Protein 8SQO (pdb70)

Nearest PDB structures (foldseek):
  8sqo-assembly1_A  TM=1.006E+00  e=1.378E-22  Brucella abortus 2308
  8sqp-assembly1_A  TM=1.003E+00  e=7.827E-21  Brucella abortus 2308
  8sqq-assembly1_A  TM=1.004E+00  e=9.107E-21  Brucella abortus 2308
  3fvb-assembly1_A  TM=1.004E+00  e=1.435E-20  Brucella abortus 2308
  8sqr-assembly1_A  TM=9.977E-01  e=2.500E-20  Brucella abortus 2308

InterPro domains:
  IPR002024 Bacterioferritin [PIRSF002560] (1-154)
  IPR002024 Bacterioferritin [PR00601] (3-22)
  IPR002024 Bacterioferritin [PR00601] (23-43)
  IPR002024 Bacterioferritin [PR00601] (44-64)
  IPR002024 Bacterioferritin [PR00601] (65-85)
  IPR002024 Bacterioferritin [PR00601] (86-106)
  IPR002024 Bacterioferritin [PR00601] (107-127)
  IPR002024 Bacterioferritin [PR00601] (128-149)
  IPR002024 Bacterioferritin [TIGR00754] (1-151)
  IPR002024 Bacterioferritin [cd00907] (2-154)
  IPR008331 Ferritin/DPS domain [PF00210] (8-143)
  IPR009040 Ferritin-like diiron domain [PS50905] (1-145)
  IPR009078 Ferritin-like superfamily [SSF47240] (1-152)
  IPR012347 Ferritin-like [G3DSA:1.20.1260.10] (1-156)

B-factor: mean 27.32, std 13.97, range [13.7, 111.62]

Organism: Brucella abortus (strain 2308) (NCBI:txid359391)

Structure (mmCIF, N/CA/C/O backbone):
data_8SQO
#
_entry.id   8SQO
#
_cell.length_a   112.910
_cell.length_b   112.910
_cell.length_c   112.910
_cell.angle_alpha   90.00
_cell.angle_beta   90.00
_cell.angle_gamma   90.00
#
_symmetry.space_group_name_H-M   'P 4 3 2'
#
loop_
_entity.id
_entity.type
_entity.pdbx_description
1 polymer Bacterioferritin
2 non-polymer 'MAGNESIUM ION'
3 non-polymer 'SULFATE ION'
4 non-polymer 'CHLORIDE ION'
5 non-polymer 'PROTOPORPHYRIN IX CONTAINING FE'
6 water water
#
loop_
_atom_site.group_PDB
_atom_site.id
_atom_site.type_symbol
_atom_site.label_atom_id
_atom_site.label_alt_id
_atom_site.label_comp_id
_atom_site.label_asym_id
_atom_site.label_entity_id
_atom_site.label_seq_id
_atom_site.pdbx_PDB_ins_code
_atom_site.Cartn_x
_atom_site.Cartn_y
_atom_site.Cartn_z
_atom_site.occupancy
_atom_site.B_iso_or_equiv
_atom_site.auth_seq_id
_atom_site.auth_comp_id
_atom_site.auth_asym_id
_atom_site.auth_atom_id
_atom_site.pdbx_PDB_model_num
ATOM 1 N N . MET A 1 5 ? 21.033 46.540 19.526 1.00 68.01 1 MET A N 1
ATOM 2 C CA . MET A 1 5 ? 21.941 46.774 20.694 1.00 89.28 1 MET A CA 1
ATOM 3 C C . MET A 1 5 ? 23.290 47.388 20.281 1.00 78.96 1 MET A C 1
ATOM 4 O O . MET A 1 5 ? 24.179 46.649 19.877 1.00 71.94 1 MET A O 1
ATOM 9 N N . LYS A 1 6 ? 23.473 48.707 20.411 1.00 72.29 2 LYS A N 1
ATOM 10 C CA . LYS A 1 6 ? 24.722 49.318 19.959 1.00 57.21 2 LYS A CA 1
ATOM 11 C C . LYS A 1 6 ? 25.939 48.773 20.709 1.00 55.23 2 LYS A C 1
ATOM 12 O O . LYS A 1 6 ? 26.121 48.993 21.914 1.00 40.02 2 LYS A O 1
ATOM 18 N N . GLY A 1 7 ? 26.797 48.095 19.973 1.00 37.96 3 GLY A N 1
ATOM 19 C CA . GLY A 1 7 ? 27.849 47.321 20.575 1.00 35.26 3 GLY A CA 1
ATOM 20 C C . GLY A 1 7 ? 29.084 48.127 20.908 1.00 31.85 3 GLY A C 1
ATOM 21 O O . GLY A 1 7 ? 29.328 49.237 20.428 1.00 34.68 3 GLY A O 1
ATOM 22 N N . GLU A 1 8 ? 29.907 47.518 21.748 1.00 28.50 4 GLU A N 1
ATOM 23 C CA . GLU A 1 8 ? 31.205 48.090 22.075 1.00 31.70 4 GLU A CA 1
ATOM 24 C C . GLU A 1 8 ? 32.073 48.084 20.818 1.00 30.78 4 GLU A C 1
ATOM 25 O O . GLU A 1 8 ? 32.150 47.062 20.127 1.00 26.75 4 GLU A O 1
ATOM 31 N N . PRO A 1 9 ? 32.727 49.199 20.474 1.00 26.15 5 PRO A N 1
ATOM 32 C CA . PRO A 1 9 ? 33.635 49.189 19.311 1.00 32.37 5 PRO A CA 1
ATOM 33 C C . PRO A 1 9 ? 34.703 48.108 19.406 1.00 24.46 5 PRO A C 1
ATOM 34 O O . PRO A 1 9 ? 35.063 47.514 18.393 1.00 24.37 5 PRO A O 1
ATOM 38 N N . LYS A 1 10 ? 35.216 47.835 20.618 1.00 25.67 6 LYS A N 1
ATOM 39 C CA . LYS A 1 10 ? 36.250 46.818 20.733 1.00 25.99 6 LYS A CA 1
ATOM 40 C C . LYS A 1 10 ? 35.698 45.429 20.466 1.00 22.60 6 LYS A C 1
ATOM 41 O O . LYS A 1 10 ? 36.399 44.598 19.889 1.00 25.10 6 LYS A O 1
ATOM 47 N N . VAL A 1 11 ? 34.440 45.175 20.844 1.00 23.09 7 VAL A N 1
ATOM 48 C CA . VAL A 1 11 ? 33.811 43.888 20.524 1.00 20.57 7 VAL A CA 1
ATOM 49 C C . VAL A 1 11 ? 33.617 43.747 19.015 1.00 19.27 7 VAL A C 1
ATOM 50 O O . VAL A 1 11 ? 33.903 42.704 18.421 1.00 19.82 7 VAL A O 1
ATOM 54 N N . ILE A 1 12 ? 33.094 44.799 18.358 1.00 21.38 8 ILE A N 1
ATOM 55 C CA . ILE A 1 12 ? 32.930 44.763 16.909 1.00 20.46 8 ILE A CA 1
ATOM 56 C C . ILE A 1 12 ? 34.264 44.535 16.214 1.00 19.49 8 ILE A C 1
ATOM 57 O O . ILE A 1 12 ? 34.349 43.760 15.258 1.00 20.45 8 ILE A O 1
ATOM 62 N N . GLU A 1 13 ? 35.334 45.139 16.723 1.00 20.28 9 GLU A N 1
ATOM 63 C CA . GLU A 1 13 ? 36.659 44.913 16.166 1.00 20.74 9 GLU A CA 1
ATOM 64 C C . GLU A 1 13 ? 37.059 43.432 16.250 1.00 19.14 9 GLU A C 1
ATOM 65 O O . GLU A 1 13 ? 37.617 42.863 15.311 1.00 20.80 9 GLU A O 1
ATOM 71 N N . ARG A 1 14 ? 36.810 42.804 17.405 1.00 20.20 10 ARG A N 1
ATOM 72 C CA . ARG A 1 14 ? 37.166 41.395 17.540 1.00 18.90 10 ARG A CA 1
ATOM 73 C C . ARG A 1 14 ? 36.315 40.506 16.649 1.00 16.27 10 ARG A C 1
ATOM 74 O O . ARG A 1 14 ? 36.822 39.515 16.100 1.00 17.43 10 ARG A O 1
ATOM 82 N N . LEU A 1 15 ? 35.016 40.818 16.515 1.00 18.16 11 LEU A N 1
ATOM 83 C CA . LEU A 1 15 ? 34.174 40.087 15.573 1.00 18.28 11 LEU A CA 1
ATOM 84 C C . LEU A 1 15 ? 34.675 40.245 14.140 1.00 17.28 11 LEU A C 1
ATOM 85 O O . LEU A 1 15 ? 34.706 39.268 13.382 1.00 17.94 11 LEU A O 1
ATOM 90 N N . ASN A 1 16 ? 35.089 41.463 13.746 1.00 17.62 12 ASN A N 1
ATOM 91 C CA . ASN A 1 16 ? 35.666 41.653 12.415 1.00 17.96 12 ASN A CA 1
ATOM 92 C C . ASN A 1 16 ? 37.002 40.915 12.222 1.00 18.24 12 ASN A C 1
ATOM 93 O O . ASN A 1 16 ? 37.274 40.429 11.122 1.00 19.72 12 ASN A O 1
ATOM 98 N N A GLU A 1 17 ? 37.851 40.843 13.257 0.51 20.47 13 GLU A N 1
ATOM 99 N N B GLU A 1 17 ? 37.845 40.843 13.261 0.49 20.49 13 GLU A N 1
ATOM 100 C CA A GLU A 1 17 ? 39.062 40.035 13.120 0.51 20.83 13 GLU A CA 1
ATOM 101 C CA B GLU A 1 17 ? 39.064 40.041 13.147 0.49 20.82 13 GLU A CA 1
ATOM 102 C C A GLU A 1 17 ? 38.711 38.569 12.883 0.51 18.99 13 GLU A C 1
ATOM 103 C C B GLU A 1 17 ? 38.729 38.571 12.909 0.49 18.93 13 GLU A C 1
ATOM 104 O O A GLU A 1 17 ? 39.323 37.897 12.039 0.51 19.71 13 GLU A O 1
ATOM 105 O O B GLU A 1 17 ? 39.363 37.904 12.079 0.49 19.78 13 GLU A O 1
ATOM 116 N N . ALA A 1 18 ? 37.714 38.055 13.608 1.00 17.88 14 ALA A N 1
ATOM 117 C CA . ALA A 1 18 ? 37.263 36.688 13.374 1.00 19.75 14 ALA A CA 1
ATOM 118 C C . ALA A 1 18 ? 36.723 36.519 11.967 1.00 19.12 14 ALA A C 1
ATOM 119 O O . ALA A 1 18 ? 36.982 35.510 11.325 1.00 18.80 14 ALA A O 1
ATOM 121 N N . LEU A 1 19 ? 35.923 37.468 11.486 1.00 18.15 15 LEU A N 1
ATOM 122 C CA . LEU A 1 19 ? 35.385 37.377 10.137 1.00 17.89 15 LEU A CA 1
ATOM 123 C C . LEU A 1 19 ? 36.488 37.291 9.093 1.00 19.11 15 LEU A C 1
ATOM 124 O O . LEU A 1 19 ? 36.400 36.465 8.185 1.00 19.79 15 LEU A O 1
ATOM 129 N N . LEU A 1 20 ? 37.545 38.098 9.230 1.00 17.99 16 LEU A N 1
ATOM 130 C CA . LEU A 1 20 ? 38.672 38.049 8.298 1.00 20.11 16 LEU A CA 1
ATOM 131 C C . LEU A 1 20 ? 39.340 36.686 8.314 1.00 21.68 16 LEU A C 1
ATOM 132 O O . LEU A 1 20 ? 39.649 36.130 7.241 1.00 21.72 16 LEU A O 1
ATOM 137 N N . LEU A 1 21 ? 39.533 36.105 9.500 1.00 19.10 17 LEU A N 1
ATOM 138 C CA . LEU A 1 21 ? 40.114 34.765 9.588 1.00 17.94 17 LEU A CA 1
ATOM 139 C C . LEU A 1 21 ? 39.204 33.724 8.946 1.00 18.32 17 LEU A C 1
ATOM 140 O O . LEU A 1 21 ? 39.675 32.831 8.231 1.00 21.26 17 LEU A O 1
ATOM 145 N N . GLU A 1 22 ? 37.904 33.811 9.196 1.00 18.91 18 GLU A N 1
ATOM 146 C CA . GLU A 1 22 ? 36.978 32.836 8.648 1.00 17.47 18 GLU A CA 1
ATOM 147 C C . GLU A 1 22 ? 36.879 32.933 7.144 1.00 19.20 18 GLU A C 1
ATOM 148 O O . GLU A 1 22 ? 36.829 31.890 6.467 1.00 20.26 18 GLU A O 1
ATOM 154 N N . LEU A 1 23 ? 36.839 34.148 6.604 1.00 20.29 19 LEU A N 1
ATOM 155 C CA . LEU A 1 23 ? 36.799 34.304 5.158 1.00 18.40 19 LEU A CA 1
ATOM 156 C C . LEU A 1 23 ? 38.075 33.753 4.540 1.00 20.90 19 LEU A C 1
ATOM 157 O O . LEU A 1 23 ? 38.033 33.152 3.461 1.00 20.21 19 LEU A O 1
ATOM 162 N N . GLY A 1 24 ? 39.211 33.976 5.197 1.00 19.79 20 GLY A N 1
ATOM 163 C CA . GLY A 1 24 ? 40.461 33.400 4.718 1.00 19.58 20 GLY A CA 1
ATOM 164 C C . GLY A 1 24 ? 40.432 31.888 4.707 1.00 21.59 20 GLY A C 1
ATOM 165 O O . GLY A 1 24 ? 40.897 31.266 3.752 1.00 20.44 20 GLY A O 1
ATOM 166 N N . ALA A 1 25 ? 39.821 31.289 5.724 1.00 17.61 21 ALA A N 1
ATOM 167 C CA . ALA A 1 25 ? 39.695 29.835 5.818 1.00 17.83 21 ALA A CA 1
ATOM 168 C C . ALA A 1 25 ? 38.727 29.300 4.779 1.00 18.41 21 ALA A C 1
ATOM 169 O O . ALA A 1 25 ? 38.983 28.264 4.148 1.00 18.13 21 ALA A O 1
ATOM 171 N N . VAL A 1 26 ? 37.623 30.002 4.535 1.00 17.68 22 VAL A N 1
ATOM 172 C CA . VAL A 1 26 ? 36.752 29.590 3.444 1.00 17.39 22 VAL A CA 1
ATOM 173 C C . VAL A 1 26 ? 37.552 29.453 2.156 1.00 19.34 22 VAL A C 1
ATOM 174 O O . VAL A 1 26 ? 37.445 28.446 1.439 1.00 18.01 22 VAL A O 1
ATOM 178 N N . ASN A 1 27 ? 38.308 30.497 1.818 1.00 18.88 23 ASN A N 1
ATOM 179 C CA . ASN A 1 27 ? 39.018 30.530 0.551 1.00 17.93 23 ASN A CA 1
ATOM 180 C C . ASN A 1 27 ? 40.090 29.462 0.523 1.00 17.81 23 ASN A C 1
ATOM 181 O O . ASN A 1 27 ? 40.254 28.770 -0.496 1.00 19.84 23 ASN A O 1
ATOM 186 N N . GLN A 1 28 ? 40.820 29.312 1.619 1.00 17.70 24 GLN A N 1
ATOM 187 C CA . GLN A 1 28 ? 41.899 28.319 1.664 1.00 18.17 24 GLN A CA 1
ATOM 188 C C . GLN A 1 28 ? 41.355 26.912 1.540 1.00 19.80 24 GLN A C 1
ATOM 189 O O . GLN A 1 28 ? 41.915 26.087 0.796 1.00 19.58 24 GLN A O 1
ATOM 195 N N . TYR A 1 29 ? 40.292 26.582 2.279 1.00 17.49 25 TYR A N 1
ATOM 196 C CA . TYR A 1 29 ? 39.730 25.241 2.177 1.00 16.24 25 TYR A CA 1
ATOM 197 C C . TYR A 1 29 ? 39.173 24.991 0.768 1.00 18.29 25 TYR A C 1
ATOM 198 O O . TYR A 1 29 ? 39.277 23.859 0.255 1.00 17.86 25 TYR A O 1
ATOM 207 N N . TRP A 1 30 ? 38.524 26.004 0.157 1.00 16.50 26 TRP A N 1
ATOM 208 C CA . TRP A 1 30 ? 37.969 25.801 -1.189 1.00 17.33 26 TRP A CA 1
ATOM 209 C C . TRP A 1 30 ? 39.093 25.572 -2.205 1.00 18.75 26 TRP A C 1
ATOM 210 O O . TRP A 1 30 ? 39.022 24.657 -3.038 1.00 18.67 26 TRP A O 1
ATOM 221 N N . LEU A 1 31 ? 40.154 26.374 -2.135 1.00 18.72 27 LEU A N 1
ATOM 222 C CA . LEU A 1 31 ? 41.294 26.170 -3.031 1.00 19.05 27 LEU A CA 1
ATOM 223 C C . LEU A 1 31 ? 41.908 24.797 -2.813 1.00 16.87 27 LEU A C 1
ATOM 224 O O . LEU A 1 31 ? 42.199 24.084 -3.783 1.00 17.66 27 LEU A O 1
ATOM 229 N N . HIS A 1 32 ? 42.031 24.380 -1.558 1.00 18.22 28 HIS A N 1
ATOM 230 C CA . HIS A 1 32 ? 42.533 23.031 -1.266 1.00 16.74 28 HIS A CA 1
ATOM 231 C C . HIS A 1 32 ? 41.623 21.949 -1.832 1.00 16.89 28 HIS A C 1
ATOM 232 O O . HIS A 1 32 ? 42.123 20.942 -2.358 1.00 19.10 28 HIS A O 1
ATOM 239 N N . TYR A 1 33 ? 40.295 22.116 -1.746 1.00 16.95 29 TYR A N 1
ATOM 240 C CA . TYR A 1 33 ? 39.352 21.186 -2.351 1.00 16.43 29 TYR A CA 1
ATOM 241 C C . TYR A 1 33 ? 39.663 21.021 -3.841 1.00 17.41 29 TYR A C 1
ATOM 242 O O . TYR A 1 33 ? 39.833 19.904 -4.333 1.00 17.43 29 TYR A O 1
ATOM 251 N N . ARG A 1 34 ? 39.784 22.137 -4.562 1.00 18.58 30 ARG A N 1
ATOM 252 C CA . ARG A 1 34 ? 39.994 22.017 -6.000 1.00 17.80 30 ARG A CA 1
ATOM 253 C C . ARG A 1 34 ? 41.383 21.485 -6.344 1.00 17.28 30 ARG A C 1
ATOM 254 O O . ARG A 1 34 ? 41.531 20.724 -7.311 1.00 19.88 30 ARG A O 1
ATOM 262 N N A LEU A 1 35 ? 42.426 21.872 -5.586 0.47 16.81 31 LEU A N 1
ATOM 263 N N B LEU A 1 35 ? 42.391 21.870 -5.579 0.53 16.80 31 LEU A N 1
ATOM 264 C CA A LEU A 1 35 ? 43.768 21.326 -5.823 0.47 17.23 31 LEU A CA 1
ATOM 265 C CA B LEU A 1 35 ? 43.738 21.363 -5.780 0.53 17.30 31 LEU A CA 1
ATOM 266 C C A 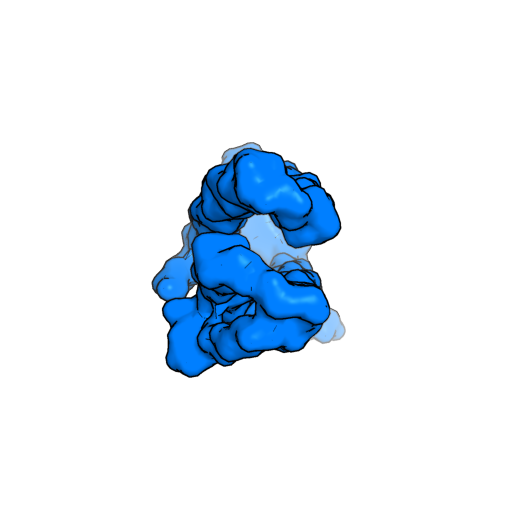LEU A 1 35 ? 43.804 19.831 -5.548 0.47 16.54 31 LEU A C 1
ATOM 267 C C B LEU A 1 35 ? 43.813 19.865 -5.531 0.53 16.43 31 LEU A C 1
ATOM 268 O O A LEU A 1 35 ? 44.303 19.045 -6.365 0.47 17.56 31 LEU A O 1
ATOM 269 O O B LEU A 1 35 ? 44.321 19.107 -6.370 0.53 17.55 31 LEU A O 1
ATOM 278 N N . LEU A 1 36 ? 43.305 19.416 -4.382 1.00 16.26 32 LEU A N 1
ATOM 279 C CA . LEU A 1 36 ? 43.334 17.992 -4.053 1.00 16.53 32 LEU A CA 1
ATOM 280 C C . LEU A 1 36 ? 42.566 17.176 -5.080 1.00 17.18 32 LEU A C 1
ATOM 281 O O . LEU A 1 36 ? 42.997 16.073 -5.461 1.00 17.96 32 LEU A O 1
ATOM 286 N N . ASN A 1 37 ? 41.419 17.689 -5.537 1.00 17.19 33 ASN A N 1
ATOM 287 C CA . ASN A 1 37 ? 40.647 17.012 -6.557 1.00 17.02 33 ASN A CA 1
ATOM 288 C C . ASN A 1 37 ? 41.464 16.842 -7.830 1.00 20.88 33 ASN A C 1
ATOM 289 O O . ASN A 1 37 ? 41.446 15.772 -8.446 1.00 21.65 33 ASN A O 1
ATOM 294 N N . ASP A 1 38 ? 42.210 17.872 -8.228 1.00 18.12 34 ASP A N 1
ATOM 295 C CA . ASP A 1 38 ? 43.013 17.765 -9.441 1.00 21.26 34 ASP A CA 1
ATOM 296 C C . ASP A 1 38 ? 44.176 16.806 -9.297 1.00 19.70 34 ASP A C 1
ATOM 297 O O . ASP A 1 38 ? 44.628 16.223 -10.294 1.00 19.88 34 ASP A O 1
ATOM 302 N N . TRP A 1 39 ? 44.692 16.645 -8.083 1.00 16.44 35 TRP A N 1
ATOM 303 C CA . TRP A 1 39 ? 45.754 15.691 -7.844 1.00 15.35 35 TRP A CA 1
ATOM 304 C C . TRP A 1 39 ? 45.278 14.259 -7.759 1.00 19.07 35 TRP A C 1
ATOM 305 O O . TRP A 1 39 ? 46.116 13.354 -7.793 1.00 21.14 35 TRP A O 1
ATOM 316 N N . GLY A 1 40 ? 43.975 14.046 -7.620 1.00 17.45 36 GLY A N 1
ATOM 317 C CA . GLY A 1 40 ? 43.335 12.744 -7.550 1.00 17.94 36 GLY A CA 1
ATOM 318 C C . GLY A 1 40 ? 42.907 12.297 -6.178 1.00 16.29 36 GLY A C 1
ATOM 319 O O . GLY A 1 40 ? 42.362 11.179 -6.030 1.00 16.85 36 GLY A O 1
ATOM 320 N N . TYR A 1 41 ? 43.113 13.125 -5.161 1.00 15.88 37 TYR A N 1
ATOM 321 C CA . TYR A 1 41 ? 42.724 12.795 -3.796 1.00 15.58 37 TYR A CA 1
ATOM 322 C C . TYR A 1 41 ? 41.291 13.229 -3.532 1.00 16.50 37 TYR A C 1
ATOM 323 O O . TYR A 1 41 ? 40.980 14.057 -2.661 1.00 17.35 37 TYR A O 1
ATOM 332 N N . THR A 1 42 ? 40.382 12.550 -4.219 1.00 15.92 38 THR A N 1
ATOM 333 C CA . THR A 1 42 ? 39.014 13.017 -4.265 1.00 15.76 38 THR A CA 1
ATOM 334 C C . THR A 1 42 ? 38.256 12.841 -2.951 1.00 18.59 38 THR A C 1
ATOM 335 O O . THR A 1 42 ? 37.332 13.637 -2.689 1.00 18.92 38 THR A O 1
ATOM 339 N N . ARG A 1 43 ? 38.651 11.900 -2.085 1.00 16.10 39 ARG A N 1
ATOM 340 C CA . ARG A 1 43 ? 37.959 11.731 -0.815 1.00 14.67 39 ARG A CA 1
ATOM 341 C C . ARG A 1 43 ? 38.363 12.817 0.166 1.00 15.76 39 ARG A C 1
ATOM 342 O O . ARG A 1 43 ? 37.497 13.434 0.806 1.00 17.65 39 ARG A O 1
ATOM 350 N N . LEU A 1 44 ? 39.658 13.111 0.275 1.00 16.08 40 LEU A N 1
ATOM 351 C CA . LEU A 1 44 ? 40.083 14.226 1.123 1.00 15.00 40 LEU A CA 1
ATOM 352 C C . LEU A 1 44 ? 39.559 15.545 0.562 1.00 17.59 40 LEU A C 1
ATOM 353 O O . LEU A 1 44 ? 39.173 16.426 1.336 1.00 17.29 40 LEU A O 1
ATOM 358 N N . ALA A 1 45 ? 39.496 15.674 -0.766 1.00 16.52 41 ALA A N 1
ATOM 359 C CA . ALA A 1 45 ? 38.954 16.877 -1.391 1.00 16.32 41 ALA A CA 1
ATOM 360 C C . ALA A 1 45 ? 37.530 17.123 -0.905 1.00 18.27 41 ALA A C 1
ATOM 361 O O . ALA A 1 45 ? 37.171 18.263 -0.587 1.00 17.98 41 ALA A O 1
ATOM 363 N N . LYS A 1 46 ? 36.700 16.084 -0.866 1.00 16.91 42 LYS A N 1
ATOM 364 C CA . LYS A 1 46 ? 35.320 16.250 -0.421 1.00 15.47 42 LYS A CA 1
ATOM 365 C C . LYS A 1 46 ? 35.258 16.721 1.018 1.00 18.41 42 LYS A C 1
ATOM 366 O O . LYS A 1 46 ? 34.385 17.527 1.367 1.00 18.04 42 LYS A O 1
ATOM 372 N N . LYS A 1 47 ? 36.154 16.219 1.883 1.00 17.54 43 LYS A N 1
ATOM 373 C CA . LYS A 1 47 ? 36.208 16.711 3.267 1.00 16.27 43 LYS A CA 1
ATOM 374 C C . LYS A 1 47 ? 36.601 18.185 3.317 1.00 16.06 43 LYS A C 1
ATOM 375 O O . LYS A 1 47 ? 36.035 18.952 4.109 1.00 18.41 43 LYS A O 1
ATOM 381 N N . GLU A 1 48 ? 37.564 18.593 2.488 1.00 17.01 44 GLU A N 1
ATOM 382 C CA . GLU A 1 48 ? 37.988 20.003 2.461 1.00 17.78 44 GLU A CA 1
ATOM 383 C C . GLU A 1 48 ? 36.845 20.901 2.018 1.00 17.60 44 GLU A C 1
ATOM 384 O O . GLU A 1 48 ? 36.667 21.993 2.577 1.00 17.90 44 GLU A O 1
ATOM 390 N N A ARG A 1 49 ? 36.030 20.436 1.051 0.49 16.75 45 ARG A N 1
ATOM 391 N N B ARG A 1 49 ? 36.048 20.460 1.041 0.51 16.79 45 ARG A N 1
ATOM 392 C CA A ARG A 1 49 ? 34.851 21.178 0.595 0.49 15.72 45 ARG A CA 1
ATOM 393 C CA B ARG A 1 49 ? 34.866 21.214 0.639 0.51 15.75 45 ARG A CA 1
ATOM 394 C C A ARG A 1 49 ? 33.850 21.336 1.734 0.49 17.79 45 ARG A C 1
ATOM 395 C C B ARG A 1 49 ? 33.921 21.371 1.821 0.51 17.70 45 ARG A C 1
ATOM 396 O O A ARG A 1 49 ? 33.274 22.414 1.928 0.49 18.00 45 ARG A O 1
ATOM 397 O O B ARG A 1 49 ? 33.457 22.476 2.134 0.51 17.79 45 ARG A O 1
ATOM 412 N N . GLU A 1 50 ? 33.639 20.268 2.509 1.00 17.25 46 GLU A N 1
ATOM 413 C CA . GLU A 1 50 ? 32.764 20.339 3.673 1.00 15.77 46 GLU A CA 1
ATOM 414 C C . GLU A 1 50 ? 33.309 21.291 4.730 1.00 17.70 46 GLU A C 1
ATOM 415 O O . GLU A 1 50 ? 32.534 22.037 5.346 1.00 20.19 46 GLU A O 1
ATOM 421 N N . GLU A 1 51 ? 34.631 21.311 4.926 1.00 18.07 47 GLU A N 1
ATOM 422 C CA . GLU A 1 51 ? 35.223 22.214 5.913 1.00 19.69 47 GLU A CA 1
ATOM 423 C C . GLU A 1 51 ? 35.064 23.658 5.471 1.00 20.67 47 GLU A C 1
ATOM 424 O O . GLU A 1 51 ? 34.783 24.525 6.2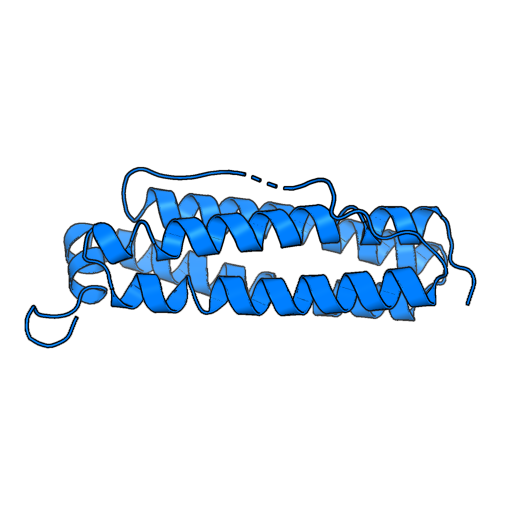93 1.00 19.23 47 GLU A O 1
ATOM 430 N N . SER A 1 52 ? 35.204 23.930 4.167 1.00 17.69 48 SER A N 1
ATOM 431 C CA . SER A 1 52 ? 34.986 25.279 3.673 1.00 16.02 48 SER A CA 1
ATOM 432 C C . SER A 1 52 ? 33.566 25.741 3.969 1.00 18.47 48 SER A C 1
ATOM 433 O O . SER A 1 52 ? 33.356 26.887 4.389 1.00 17.70 48 SER A O 1
ATOM 436 N N . ILE A 1 53 ? 32.579 24.884 3.703 1.00 17.09 49 ILE A N 1
ATOM 437 C CA . ILE A 1 53 ? 31.178 25.227 3.905 1.00 18.03 49 ILE A CA 1
ATOM 438 C C . ILE A 1 53 ? 30.892 25.420 5.391 1.00 18.96 49 ILE A C 1
ATOM 439 O O . ILE A 1 53 ? 30.126 26.323 5.761 1.00 19.45 49 ILE A O 1
ATOM 444 N N . GLU A 1 54 ? 31.559 24.664 6.275 1.00 19.63 50 GLU A N 1
ATOM 445 C CA . GLU A 1 54 ? 31.404 24.945 7.707 1.00 19.42 50 GLU A CA 1
ATOM 446 C C . GLU A 1 54 ? 31.919 26.340 8.063 1.00 19.74 50 GLU A C 1
ATOM 447 O O . GLU A 1 54 ? 31.277 27.061 8.841 1.00 22.16 50 GLU A O 1
ATOM 453 N N . GLU A 1 55 ? 33.053 26.753 7.497 1.00 18.38 51 GLU A N 1
ATOM 454 C CA . GLU A 1 55 ? 33.580 28.085 7.770 1.00 20.01 51 GLU A CA 1
ATOM 455 C C . GLU A 1 55 ? 32.670 29.153 7.188 1.00 18.94 51 GLU A C 1
ATOM 456 O O . GLU A 1 55 ? 32.549 30.227 7.788 1.00 20.11 51 GLU A O 1
ATOM 462 N N . MET A 1 56 ? 31.999 28.885 6.049 1.00 17.45 52 MET A N 1
ATOM 463 C CA . MET A 1 56 ? 31.008 29.826 5.513 1.00 17.35 52 MET A CA 1
ATOM 464 C C . MET A 1 56 ? 29.894 30.075 6.504 1.00 20.25 52 MET A C 1
ATOM 465 O O . MET A 1 56 ? 29.445 31.219 6.677 1.00 18.79 52 MET A O 1
ATOM 470 N N . HIS A 1 57 ? 29.434 29.029 7.172 1.00 18.34 53 HIS A N 1
ATOM 471 C CA . HIS A 1 57 ? 28.399 29.230 8.181 1.00 19.76 53 HIS A CA 1
ATOM 472 C C . HIS A 1 57 ? 28.913 30.058 9.342 1.00 21.19 53 HIS A C 1
ATOM 473 O O . HIS A 1 57 ? 28.164 30.895 9.872 1.00 20.88 53 HIS A O 1
ATOM 480 N N . HIS A 1 58 ? 30.172 29.855 9.757 1.00 19.42 54 HIS A N 1
ATOM 481 C CA . HIS A 1 58 ? 30.733 30.679 10.818 1.00 19.02 54 HIS A CA 1
ATOM 482 C C . HIS A 1 58 ? 30.803 32.143 10.400 1.00 22.05 54 HIS A C 1
ATOM 483 O O . HIS A 1 58 ? 30.475 33.052 11.179 1.00 20.57 54 HIS A O 1
ATOM 490 N N . ALA A 1 59 ? 31.244 32.398 9.170 1.00 20.47 55 ALA A N 1
ATOM 491 C CA . ALA A 1 59 ? 31.294 33.770 8.690 1.00 18.14 55 ALA A CA 1
ATOM 492 C C . ALA A 1 59 ? 29.911 34.416 8.706 1.00 19.57 55 ALA A C 1
ATOM 493 O O . ALA A 1 59 ? 29.755 35.595 9.094 1.00 18.49 55 ALA A O 1
ATOM 495 N N . ASP A 1 60 ? 28.895 33.671 8.284 1.00 18.91 56 ASP A N 1
ATOM 496 C CA . ASP A 1 60 ? 27.514 34.173 8.305 1.00 18.56 56 ASP A CA 1
ATOM 497 C C . ASP A 1 60 ? 27.081 34.573 9.717 1.00 18.84 56 ASP A C 1
ATOM 498 O O . ASP A 1 60 ? 26.497 35.647 9.922 1.00 18.68 56 ASP A O 1
ATOM 503 N N . LYS A 1 61 ? 27.381 33.736 10.716 1.00 19.62 57 LYS A N 1
ATOM 504 C CA . LYS A 1 61 ? 27.011 34.036 12.097 1.00 20.30 57 LYS A CA 1
ATOM 505 C C . LYS A 1 61 ? 27.730 35.283 12.601 1.00 19.36 57 LYS A C 1
ATOM 506 O O . LYS A 1 61 ? 27.140 36.087 13.342 1.00 19.58 57 LYS A O 1
ATOM 512 N N . LEU A 1 62 ? 28.994 35.475 12.192 1.00 18.60 58 LEU A N 1
ATOM 513 C CA . LEU A 1 62 ? 29.735 36.660 12.604 1.00 17.57 58 LEU A CA 1
ATOM 514 C C . LEU A 1 62 ? 29.140 37.916 11.993 1.00 17.98 58 LEU A C 1
ATOM 515 O O . LEU A 1 62 ? 28.974 38.926 12.672 1.00 18.11 58 LEU A O 1
ATOM 520 N N . ILE A 1 63 ? 28.813 37.866 10.708 1.00 18.70 59 ILE A N 1
ATOM 521 C CA . ILE A 1 63 ? 28.191 39.002 10.038 1.00 19.48 59 ILE A CA 1
ATOM 522 C C . ILE A 1 63 ? 26.882 39.372 10.733 1.00 19.76 59 ILE A C 1
ATOM 523 O O . ILE A 1 63 ? 26.603 40.552 10.971 1.00 18.69 59 ILE A O 1
ATOM 528 N N . ASP A 1 64 ? 26.042 38.367 11.029 1.00 19.35 60 ASP A N 1
ATOM 529 C CA . ASP A 1 64 ? 24.761 38.600 11.712 1.00 21.52 60 ASP A CA 1
ATOM 530 C C . ASP A 1 64 ? 24.970 39.305 13.057 1.00 21.12 60 ASP A C 1
ATOM 531 O O . ASP A 1 64 ? 24.273 40.268 13.371 1.00 21.20 60 ASP A O 1
ATOM 536 N N . ARG A 1 65 ? 25.956 38.853 13.848 1.00 17.58 61 ARG A N 1
ATOM 537 C CA . ARG A 1 65 ? 26.202 39.465 15.153 1.00 18.22 61 ARG A CA 1
ATOM 538 C C . ARG A 1 65 ? 26.711 40.894 15.004 1.00 18.88 61 ARG A C 1
ATOM 539 O O . ARG A 1 65 ? 26.277 41.795 15.739 1.00 19.59 61 ARG A O 1
ATOM 547 N N . ILE A 1 66 ? 27.603 41.141 14.044 1.00 18.64 62 ILE A N 1
ATOM 548 C CA . ILE A 1 66 ? 28.101 42.497 13.815 1.00 19.24 62 ILE A CA 1
ATOM 549 C C . ILE A 1 66 ? 26.958 43.448 13.467 1.00 20.91 62 ILE A C 1
ATOM 550 O O . ILE A 1 66 ? 26.875 44.569 14.005 1.00 20.04 62 ILE A O 1
ATOM 555 N N . ILE A 1 67 ? 26.051 43.021 12.574 1.00 19.85 63 ILE A N 1
ATOM 556 C CA . ILE A 1 67 ? 24.914 43.865 12.186 1.00 20.43 63 ILE A CA 1
ATOM 557 C C . ILE A 1 67 ? 23.966 44.102 13.354 1.00 21.17 63 ILE A C 1
ATOM 558 O O . ILE A 1 67 ? 23.501 45.227 13.563 1.00 22.55 63 ILE A O 1
ATOM 563 N N . PHE A 1 68 ? 23.724 43.087 14.177 1.00 21.10 64 PHE A N 1
ATOM 564 C CA . PHE A 1 68 ? 22.914 43.288 15.377 1.00 21.69 64 PHE A CA 1
ATOM 565 C C . PHE A 1 68 ? 23.494 44.344 16.310 1.00 25.32 64 PHE A C 1
ATOM 566 O O . PHE A 1 68 ? 22.748 45.130 16.915 1.00 25.43 64 PHE A O 1
ATOM 574 N N . LEU A 1 69 ? 24.803 44.352 16.472 1.00 21.52 65 LEU A N 1
ATOM 575 C CA . LEU A 1 69 ? 25.494 45.325 17.296 1.00 22.22 65 LEU A CA 1
ATOM 576 C C . LEU A 1 69 ? 25.694 46.656 16.596 1.00 25.09 65 LEU A C 1
ATOM 577 O O . LEU A 1 69 ? 26.339 47.543 17.164 1.00 25.37 65 LEU A O 1
ATOM 582 N N . GLU A 1 70 ? 25.153 46.807 15.387 1.00 23.24 66 GLU A N 1
ATOM 583 C CA . GLU A 1 70 ? 25.126 48.080 14.670 1.00 28.54 66 GLU A CA 1
ATOM 584 C C . GLU A 1 70 ? 26.526 48.472 14.231 1.00 25.04 66 GLU A C 1
ATOM 585 O O . GLU A 1 70 ? 26.847 49.662 14.059 1.00 30.67 66 GLU A O 1
ATOM 591 N N . GLY A 1 71 ? 27.350 47.456 13.976 1.00 23.71 67 GLY A N 1
ATOM 592 C CA . GLY A 1 71 ? 28.650 47.644 13.379 1.00 25.44 67 GLY A CA 1
ATOM 593 C C . GLY A 1 71 ? 28.647 47.360 11.881 1.00 25.68 67 GLY A C 1
ATOM 594 O O . GLY A 1 71 ? 27.662 46.896 11.295 1.00 27.23 67 GLY A O 1
ATOM 595 N N . PHE A 1 72 ? 29.808 47.608 11.269 1.00 24.29 68 PHE A N 1
ATOM 596 C CA . PHE A 1 72 ? 29.969 47.395 9.843 1.00 26.54 68 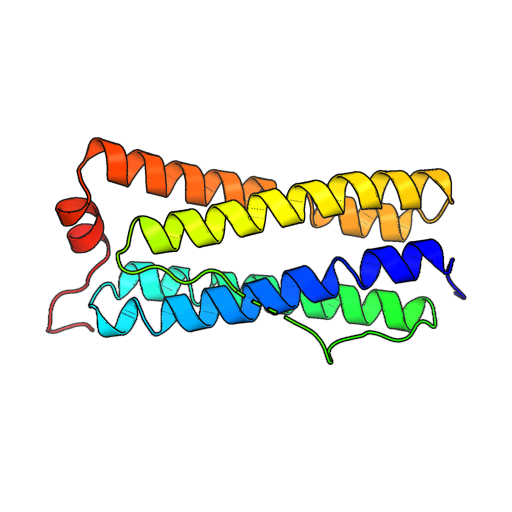PHE A CA 1
ATOM 597 C C . PHE A 1 72 ? 30.831 46.174 9.604 1.00 25.44 68 PHE A C 1
ATOM 598 O O . PHE A 1 72 ? 32.028 46.193 9.939 1.00 26.76 68 PHE A O 1
ATOM 606 N N . PRO A 1 73 ? 30.280 45.094 9.035 1.00 24.84 69 PRO A N 1
ATOM 607 C CA . PRO A 1 73 ? 31.085 43.911 8.728 1.00 23.01 69 PRO A CA 1
ATOM 608 C C . PRO A 1 73 ? 32.039 44.197 7.588 1.00 25.55 69 PRO A C 1
ATOM 609 O O . PRO A 1 73 ? 31.636 44.725 6.546 1.00 28.59 69 PRO A O 1
ATOM 613 N N . ASN A 1 74 ? 33.280 43.814 7.774 1.00 24.90 70 ASN A N 1
ATOM 614 C CA . ASN A 1 74 ? 34.336 44.028 6.802 1.00 28.22 70 ASN A CA 1
ATOM 615 C C . ASN A 1 74 ? 34.632 42.703 6.117 1.00 26.91 70 ASN A C 1
ATOM 616 O O . ASN A 1 74 ? 35.282 41.818 6.680 1.00 26.74 70 ASN A O 1
ATOM 621 N N . LEU A 1 75 ? 34.108 42.568 4.908 1.00 29.75 71 LEU A N 1
ATOM 622 C CA . LEU A 1 75 ? 34.375 41.425 4.058 1.00 28.80 71 LEU A CA 1
ATOM 623 C C . LEU A 1 75 ? 35.365 41.760 2.948 1.00 36.84 71 LEU A C 1
ATOM 624 O O . LEU A 1 75 ? 35.943 40.846 2.358 1.00 63.57 71 LEU A O 1
ATOM 629 N N . GLN A 1 76 ? 35.588 43.049 2.681 1.00 53.17 72 GLN A N 1
ATOM 630 C 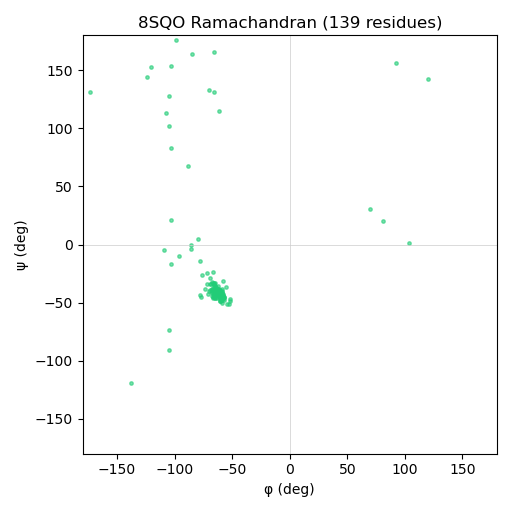CA A GLN A 1 76 ? 36.469 43.507 1.616 0.50 64.36 72 GLN A CA 1
ATOM 631 C CA B GLN A 1 76 ? 36.448 43.447 1.568 0.50 64.39 72 GLN A CA 1
ATOM 632 C C . GLN A 1 76 ? 37.870 42.915 1.718 1.00 70.51 72 GLN A C 1
ATOM 633 O O . GLN A 1 76 ? 38.670 43.052 0.783 1.00 71.78 72 GLN A O 1
ATOM 644 N N . THR A 1 77 ? 38.185 42.269 2.841 1.00 48.75 73 THR A N 1
ATOM 645 C CA . THR A 1 77 ? 39.531 41.808 3.150 1.00 50.70 73 THR A CA 1
ATOM 646 C C . THR A 1 77 ? 39.528 40.308 3.434 1.00 59.88 73 THR A C 1
ATOM 647 O O . THR A 1 77 ? 38.595 39.777 4.040 1.00 47.14 73 THR A O 1
ATOM 651 N N . VAL A 1 78 ? 40.579 39.618 3.028 1.00 60.83 74 VAL A N 1
ATOM 652 C CA . VAL A 1 78 ? 40.629 38.200 3.332 1.00 53.52 74 VAL A CA 1
ATOM 653 C C . VAL A 1 78 ? 41.989 37.684 3.804 1.00 58.93 74 VAL A C 1
ATOM 654 O O . VAL A 1 78 ? 43.017 38.318 3.623 1.00 46.42 74 VAL A O 1
ATOM 658 N N . LEU A 1 81 ? 46.878 33.728 2.743 1.00 45.48 77 LEU A N 1
ATOM 659 C CA . LEU A 1 81 ? 46.516 32.362 2.363 1.00 62.73 77 LEU A CA 1
ATOM 660 C C . LEU A 1 81 ? 47.752 31.458 2.282 1.00 59.90 77 LEU A C 1
ATOM 661 O O . LEU A 1 81 ? 48.741 31.841 1.652 1.00 57.65 77 LEU A O 1
ATOM 663 N N . ARG A 1 82 ? 47.673 30.273 2.917 1.00 57.28 78 ARG A N 1
ATOM 664 C CA . ARG A 1 82 ? 48.709 29.234 2.870 1.00 54.53 78 ARG A CA 1
ATOM 665 C C . ARG A 1 82 ? 48.270 28.085 1.961 1.00 55.42 78 ARG A C 1
ATOM 666 O O . ARG A 1 82 ? 47.190 27.514 2.172 1.00 54.22 78 ARG A O 1
ATOM 674 N N . ILE A 1 83 ? 49.121 27.701 0.996 1.00 53.04 79 ILE A N 1
ATOM 675 C CA . ILE A 1 83 ? 48.694 26.789 -0.073 1.00 38.92 79 ILE A CA 1
ATOM 676 C C . ILE A 1 83 ? 49.237 25.369 0.136 1.00 44.13 79 ILE A C 1
ATOM 677 O O . ILE A 1 83 ? 48.550 24.552 0.743 1.00 37.55 79 ILE A O 1
ATOM 682 N N . GLY A 1 84 ? 50.411 25.026 -0.394 1.00 39.45 80 GLY A N 1
ATOM 683 C CA . GLY A 1 84 ? 50.890 23.652 -0.242 1.00 34.70 80 GLY A CA 1
ATOM 684 C C . GLY A 1 84 ? 51.111 22.920 -1.551 1.00 25.55 80 GLY A C 1
ATOM 685 O O . GLY A 1 84 ? 50.326 23.091 -2.494 1.00 33.12 80 GLY A O 1
ATOM 686 N N . GLN A 1 85 ? 52.156 22.096 -1.647 1.00 25.47 81 GLN A N 1
ATOM 687 C CA . GLN A 1 85 ? 52.498 21.382 -2.868 1.00 25.95 81 GLN A CA 1
ATOM 688 C C . GLN A 1 85 ? 52.245 19.884 -2.812 1.00 24.84 81 GLN A C 1
ATOM 689 O O . GLN A 1 85 ? 52.516 19.179 -3.784 1.00 26.48 81 GLN A O 1
ATOM 695 N N . ASN A 1 86 ? 51.832 19.359 -1.662 1.00 22.00 82 ASN A N 1
ATOM 696 C CA . ASN A 1 86 ? 51.556 17.946 -1.481 1.00 18.28 82 ASN A CA 1
ATOM 697 C C . ASN A 1 86 ? 50.521 17.860 -0.368 1.00 17.16 82 ASN A C 1
ATOM 698 O O . ASN A 1 86 ? 50.183 18.864 0.281 1.00 17.96 82 ASN A O 1
ATOM 703 N N A VAL A 1 87 ? 49.977 16.658 -0.150 0.46 18.95 83 VAL A N 1
ATOM 704 N N B VAL A 1 87 ? 50.023 16.648 -0.134 0.54 18.98 83 VAL A N 1
ATOM 705 C CA A VAL A 1 87 ? 48.900 16.491 0.833 0.46 16.88 83 VAL A CA 1
ATOM 706 C CA B VAL A 1 87 ? 48.888 16.488 0.769 0.54 16.79 83 VAL A CA 1
ATOM 707 C C A VAL A 1 87 ? 49.349 16.958 2.210 0.46 17.86 83 VAL A C 1
ATOM 708 C C B VAL A 1 87 ? 49.268 16.777 2.231 0.54 17.93 83 VAL A C 1
ATOM 709 O O A VAL A 1 87 ? 48.651 17.704 2.909 0.46 15.85 83 VAL A O 1
ATOM 710 O O B VAL A 1 87 ? 48.450 17.298 2.995 0.54 18.06 83 VAL A O 1
ATOM 717 N N . LYS A 1 88 ? 50.506 16.483 2.639 1.00 16.28 84 LYS A N 1
ATOM 718 C CA . LYS A 1 88 ? 50.940 16.843 3.981 1.00 16.91 84 LYS A CA 1
ATOM 719 C C . LYS A 1 88 ? 50.965 18.353 4.179 1.00 18.59 84 LYS A C 1
ATOM 720 O O . LYS A 1 88 ? 50.488 18.844 5.208 1.00 17.41 84 LYS A O 1
ATOM 726 N N . GLU A 1 89 ? 51.509 19.106 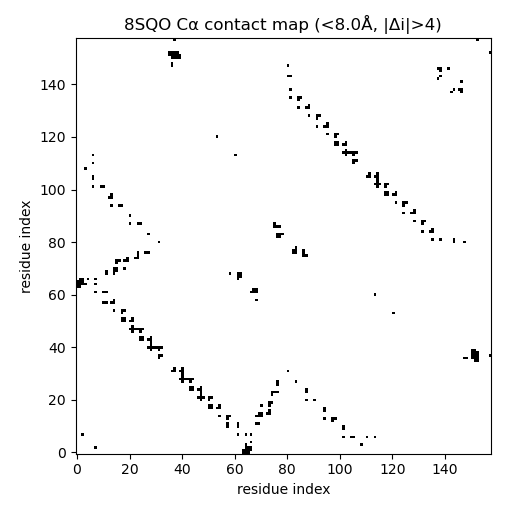3.212 1.00 16.66 85 GLU A N 1
ATOM 727 C CA . GLU A 1 89 ? 51.569 20.559 3.299 1.00 16.27 85 GLU A CA 1
ATOM 728 C C . GLU A 1 89 ? 50.187 21.174 3.307 1.00 15.61 85 GLU A C 1
ATOM 729 O O . GLU A 1 89 ? 49.987 22.200 3.955 1.00 17.54 85 GLU A O 1
ATOM 735 N N . VAL A 1 90 ? 49.249 20.613 2.538 1.00 17.06 86 VAL A N 1
ATOM 736 C CA . VAL A 1 90 ? 47.885 21.129 2.567 1.00 17.85 86 VAL A CA 1
ATOM 737 C C . VAL A 1 90 ? 47.298 20.996 3.968 1.00 17.78 86 VAL A C 1
ATOM 738 O O . VAL A 1 90 ? 46.740 21.961 4.529 1.00 16.61 86 VAL A O 1
ATOM 742 N N . LEU A 1 91 ? 47.419 19.812 4.565 1.00 17.11 87 LEU A N 1
ATOM 743 C CA . LEU A 1 91 ? 46.896 19.594 5.912 1.00 14.76 87 LEU A CA 1
ATOM 744 C C . LEU A 1 91 ? 47.577 20.493 6.919 1.00 16.16 87 LEU A C 1
ATOM 745 O O . LEU A 1 91 ? 46.923 21.028 7.829 1.00 16.94 87 LEU A O 1
ATOM 750 N N . GLU A 1 92 ? 48.903 20.642 6.810 1.00 15.84 88 GLU A N 1
ATOM 751 C CA . GLU A 1 92 ? 49.627 21.509 7.723 1.00 15.93 88 GLU A CA 1
ATOM 752 C C . GLU A 1 92 ? 49.167 22.950 7.622 1.00 17.38 88 GLU A C 1
ATOM 753 O O . GLU A 1 92 ? 49.103 23.659 8.641 1.00 17.21 88 GLU A O 1
ATOM 759 N N . ALA A 1 93 ? 48.905 23.422 6.399 1.00 17.16 89 ALA A N 1
ATOM 760 C CA . ALA A 1 93 ? 48.421 24.783 6.203 1.00 18.53 89 ALA A CA 1
ATOM 761 C C . ALA A 1 93 ? 47.056 24.986 6.828 1.00 19.42 89 ALA A C 1
ATOM 762 O O . ALA A 1 93 ? 46.799 26.018 7.484 1.00 18.29 89 ALA A O 1
ATOM 764 N N . ASP A 1 94 ? 46.182 24.004 6.675 1.00 17.17 90 ASP A N 1
ATOM 765 C CA . ASP A 1 94 ? 44.861 24.093 7.340 1.00 17.96 90 ASP A CA 1
ATOM 766 C C . ASP A 1 94 ? 45.056 24.148 8.856 1.00 19.95 90 ASP A C 1
ATOM 767 O O . ASP A 1 94 ? 44.385 24.944 9.502 1.00 18.20 90 AS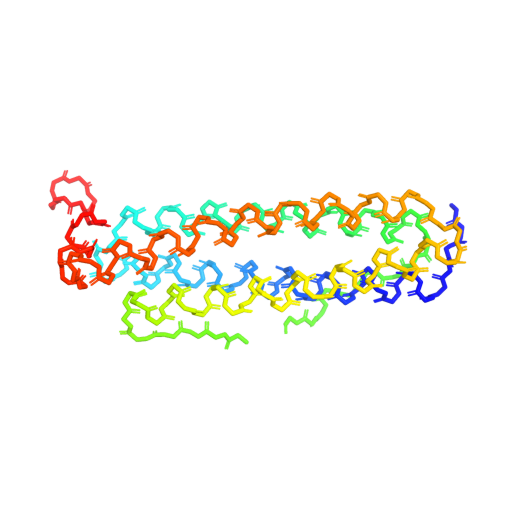P A O 1
ATOM 772 N N . LEU A 1 95 ? 45.943 23.301 9.377 1.00 18.37 91 LEU A N 1
ATOM 773 C CA . LEU A 1 95 ? 46.121 23.239 10.829 1.00 15.60 91 LEU A CA 1
ATOM 774 C C . LEU A 1 95 ? 46.684 24.546 11.374 1.00 17.63 91 LEU A C 1
ATOM 775 O O . LEU A 1 95 ? 46.241 25.017 12.438 1.00 17.90 91 LEU A O 1
ATOM 780 N N . LYS A 1 96 ? 47.672 25.137 10.696 1.00 18.23 92 LYS A N 1
ATOM 781 C CA . LYS A 1 96 ? 48.204 26.428 11.111 1.00 18.19 92 LYS A CA 1
ATOM 782 C C . LYS A 1 96 ? 47.099 27.466 11.152 1.00 18.46 92 LYS A C 1
ATOM 783 O O . LYS A 1 96 ? 47.024 28.260 12.094 1.00 19.37 92 LYS A O 1
ATOM 789 N N . GLY A 1 97 ? 46.220 27.476 10.154 1.00 18.42 93 GLY A N 1
ATOM 790 C CA . GLY A 1 97 ? 45.102 28.402 10.172 1.00 20.15 93 GLY A CA 1
ATOM 791 C C . GLY A 1 97 ? 44.203 28.206 11.377 1.00 20.81 93 GLY A C 1
ATOM 792 O O . GLY A 1 97 ? 43.739 29.177 11.989 1.00 20.53 93 GLY A O 1
ATOM 793 N N . GLU A 1 98 ? 43.932 26.954 11.725 1.00 17.51 94 GLU A N 1
ATOM 794 C CA . GLU A 1 98 ? 43.053 26.682 12.844 1.00 15.53 94 GLU A CA 1
ATOM 795 C C . GLU A 1 98 ? 43.683 27.102 14.163 1.00 17.69 94 GLU A C 1
ATOM 796 O O . GLU A 1 98 ? 42.980 27.593 15.050 1.00 18.63 94 GLU A O 1
ATOM 802 N N . TYR A 1 99 ? 44.974 26.883 14.325 1.00 18.01 95 TYR A N 1
ATOM 803 C CA . TYR A 1 99 ? 45.672 27.296 15.553 1.00 17.94 95 TYR A CA 1
ATOM 804 C C . TYR A 1 99 ? 45.587 28.818 15.651 1.00 18.10 95 TYR A C 1
ATOM 805 O O . TYR A 1 99 ? 45.427 29.309 16.744 1.00 19.42 95 TYR A O 1
ATOM 814 N N . ASP A 1 100 ? 45.736 29.520 14.531 1.00 18.67 96 ASP A N 1
ATOM 815 C CA . ASP A 1 100 ? 45.673 30.977 14.560 1.00 18.30 96 ASP A CA 1
ATOM 816 C C . ASP A 1 100 ? 44.276 31.460 14.940 1.00 18.69 96 ASP A C 1
ATOM 817 O O . ASP A 1 100 ? 44.118 32.416 15.711 1.00 20.95 96 ASP A O 1
ATOM 822 N N . ALA A 1 101 ? 43.249 30.832 14.379 1.00 19.21 97 ALA A N 1
ATOM 823 C CA . ALA A 1 101 ? 41.881 31.195 14.701 1.00 18.77 97 ALA A CA 1
ATOM 824 C C . ALA A 1 101 ? 41.579 30.906 16.160 1.00 20.01 97 ALA A C 1
ATOM 825 O O . ALA A 1 101 ? 40.985 31.736 16.861 1.00 20.45 97 ALA A O 1
ATOM 827 N N . ARG A 1 102 ? 41.961 29.723 16.637 1.00 18.52 98 ARG A N 1
ATOM 828 C CA . ARG A 1 102 ? 41.760 29.393 18.051 1.00 18.81 98 ARG A CA 1
ATOM 829 C C . ARG A 1 102 ? 42.326 30.480 18.971 1.00 20.92 98 ARG A C 1
ATOM 830 O O . ARG A 1 102 ? 41.669 30.914 19.922 1.00 21.17 98 ARG A O 1
ATOM 838 N N . ALA A 1 103 ? 43.567 30.903 18.722 1.00 18.67 99 ALA A N 1
ATOM 839 C CA . ALA A 1 103 ? 44.193 31.923 19.549 1.00 19.94 99 ALA A CA 1
ATOM 840 C C . ALA A 1 103 ? 43.419 33.227 19.513 1.00 21.05 99 ALA A C 1
ATOM 841 O O . ALA A 1 103 ? 43.230 33.874 20.556 1.00 20.06 99 ALA A O 1
ATOM 843 N N . SER A 1 104 ? 42.934 33.616 18.325 1.00 18.50 100 SER A N 1
ATOM 844 C CA . SER A 1 104 ? 42.110 34.816 18.195 1.00 19.40 100 SER A CA 1
ATOM 845 C C . SER A 1 104 ? 40.826 34.710 19.012 1.00 18.70 100 SER A C 1
ATOM 846 O O . SER A 1 104 ? 40.446 35.659 19.710 1.00 20.62 100 SER A O 1
ATOM 849 N N . TYR A 1 105 ? 40.154 33.560 18.956 1.00 18.76 101 TYR A N 1
ATOM 850 C CA . TYR A 1 105 ? 38.868 33.427 19.635 1.00 18.16 101 TYR A CA 1
ATOM 851 C C . TYR A 1 105 ? 39.029 33.376 21.144 1.00 21.43 101 TYR A C 1
ATOM 852 O O . TYR A 1 105 ? 38.159 33.883 21.869 1.00 19.73 101 TYR A O 1
ATOM 861 N N . LYS A 1 106 ? 40.120 32.775 21.630 1.00 19.06 102 LYS A N 1
ATOM 862 C CA . LYS A 1 106 ? 40.425 32.764 23.057 1.00 17.90 102 LYS A CA 1
ATOM 863 C C . LYS A 1 106 ? 40.586 34.186 23.569 1.00 19.54 102 LYS A C 1
ATOM 864 O O . LYS A 1 106 ? 40.004 34.568 24.594 1.00 20.24 102 LYS A O 1
ATOM 870 N N . GLU A 1 107 ? 41.376 35.001 22.866 1.00 19.16 103 GLU A N 1
ATOM 871 C CA . GLU A 1 107 ? 41.563 36.382 23.289 1.00 19.33 103 GLU A CA 1
ATOM 872 C C . GLU A 1 107 ? 40.252 37.160 23.204 1.00 21.02 103 GLU A C 1
ATOM 873 O O . GLU A 1 107 ? 39.921 37.949 24.099 1.00 20.64 103 GLU A O 1
ATOM 879 N N . SER A 1 108 ? 39.479 36.912 22.146 1.00 18.99 104 SER A N 1
ATOM 880 C CA . SER A 1 108 ? 38.199 37.596 21.963 1.00 19.32 104 SER A CA 1
ATOM 881 C C . SER A 1 108 ? 37.186 37.245 23.049 1.00 17.66 104 SER A C 1
ATOM 882 O O . SER A 1 108 ? 36.471 38.135 23.529 1.00 18.03 104 SER A O 1
ATOM 885 N N . ARG A 1 109 ? 37.074 35.976 23.453 1.00 19.20 105 ARG A N 1
ATOM 886 C CA . ARG A 1 109 ? 36.106 35.681 24.505 1.00 19.15 105 ARG A CA 1
ATOM 887 C C . ARG A 1 109 ? 36.478 36.420 25.790 1.00 19.00 105 ARG A C 1
ATOM 888 O O . ARG A 1 109 ? 35.592 36.849 26.547 1.00 19.66 105 ARG A O 1
ATOM 896 N N . GLU A 1 110 ? 37.787 36.561 26.065 1.00 18.10 106 GLU A N 1
ATOM 897 C CA . GLU A 1 110 ? 38.241 37.252 27.274 1.00 19.22 106 GLU A CA 1
ATOM 898 C C . GLU A 1 110 ? 37.875 38.734 27.220 1.00 21.20 106 GLU A C 1
ATOM 899 O O . GLU A 1 110 ? 37.430 39.324 28.218 1.00 21.95 106 GLU A O 1
ATOM 905 N N . ILE A 1 111 ? 38.032 39.348 26.040 1.00 20.47 107 ILE A N 1
ATOM 906 C CA . ILE A 1 111 ? 37.696 40.758 25.868 1.00 20.84 107 ILE A CA 1
ATOM 907 C C . ILE A 1 111 ? 36.195 40.983 26.013 1.00 20.67 107 ILE A C 1
ATOM 908 O O . ILE A 1 111 ? 35.752 41.893 26.723 1.00 22.10 107 ILE A O 1
ATOM 913 N N . CYS A 1 112 ? 35.377 40.138 25.396 1.00 19.66 108 CYS A N 1
ATOM 914 C CA . CYS A 1 112 ? 33.930 40.289 25.531 1.00 20.43 108 CYS A CA 1
ATOM 915 C C . CYS A 1 112 ? 33.483 40.110 26.976 1.00 24.45 108 CYS A C 1
ATOM 916 O O . CYS A 1 112 ? 32.637 40.860 27.467 1.00 23.18 108 CYS A O 1
ATOM 919 N N . ASP A 1 113 ? 34.052 39.132 27.678 1.00 23.05 109 ASP A N 1
ATOM 920 C CA . ASP A 1 113 ? 33.743 38.918 29.087 1.00 22.04 109 ASP A CA 1
ATOM 921 C C . ASP A 1 113 ? 34.061 40.157 29.919 1.00 23.18 109 ASP A C 1
ATOM 922 O O . ASP A 1 113 ? 33.231 40.629 30.712 1.00 26.31 109 ASP A O 1
ATOM 927 N N . LYS A 1 114 ? 35.248 40.725 29.728 1.00 23.18 110 LYS A N 1
ATOM 928 C CA . LYS A 1 114 ? 35.630 41.888 30.519 1.00 22.71 110 LYS A CA 1
ATOM 929 C C . LYS A 1 114 ? 34.752 43.103 30.239 1.00 24.52 110 LYS A C 1
ATOM 930 O O . LYS A 1 114 ? 34.485 43.902 31.154 1.00 27.91 110 LYS A O 1
ATOM 936 N N . LEU A 1 115 ? 34.275 43.262 29.006 1.00 21.78 111 LEU A N 1
ATOM 937 C CA . LEU A 1 115 ? 33.407 44.374 28.639 1.00 21.91 111 LEU A CA 1
ATOM 938 C C . LEU A 1 115 ? 31.939 44.092 28.921 1.00 27.10 111 LEU A C 1
ATOM 939 O O . LEU A 1 115 ? 31.091 44.972 28.721 1.00 29.26 111 LEU A O 1
ATOM 944 N N . GLY A 1 116 ? 31.593 42.894 29.379 1.00 23.36 112 GLY A N 1
ATOM 945 C CA . GLY A 1 116 ? 30.215 42.633 29.711 1.00 22.74 112 GLY A CA 1
ATOM 946 C C . GLY A 1 116 ? 29.298 42.304 28.561 1.00 24.91 112 GLY A C 1
ATOM 947 O O . GLY A 1 116 ? 28.082 42.395 28.729 1.00 25.14 112 GLY A O 1
ATOM 948 N N . ASP A 1 117 ? 29.829 41.869 27.405 1.00 22.30 113 ASP A N 1
ATOM 949 C CA . ASP A 1 117 ? 29.002 41.444 26.272 1.00 22.05 113 ASP A CA 1
ATOM 950 C C . ASP A 1 117 ? 29.039 39.926 26.284 1.00 22.26 113 ASP A C 1
ATOM 951 O O . ASP A 1 117 ? 29.856 39.289 25.612 1.00 20.45 113 ASP A O 1
ATOM 956 N N . TYR A 1 118 ? 28.172 39.362 27.125 1.00 21.15 114 TYR A N 1
ATOM 957 C CA . TYR A 1 118 ? 28.248 37.933 27.413 1.00 20.64 114 TYR A CA 1
ATOM 958 C C . TYR A 1 118 ? 27.699 37.102 26.266 1.00 21.23 114 TYR A C 1
ATOM 959 O O . TYR A 1 118 ? 28.110 35.953 26.078 1.00 20.69 114 TYR A O 1
ATOM 968 N N . VAL A 1 119 ? 26.792 37.653 25.470 1.00 20.36 115 VAL A N 1
ATOM 969 C CA . VAL A 1 119 ? 26.320 36.890 24.325 1.00 18.70 115 VAL A CA 1
ATOM 970 C C . VAL A 1 119 ? 27.384 36.840 23.224 1.00 21.07 115 VAL A C 1
ATOM 971 O O . VAL A 1 119 ? 27.557 35.803 22.581 1.00 20.72 115 VAL A O 1
ATOM 975 N N . SER A 1 120 ? 28.117 37.925 22.989 1.00 19.63 116 SER A N 1
ATOM 976 C CA . SER A 1 120 ? 29.245 37.811 22.058 1.00 18.23 116 SER A CA 1
ATOM 977 C C . SER A 1 120 ? 30.328 36.874 22.604 1.00 16.63 116 SER A C 1
ATOM 978 O O . SER A 1 120 ? 30.968 36.118 21.844 1.00 18.82 116 SER A O 1
ATOM 981 N N . LYS A 1 121 ? 30.575 36.931 23.924 1.00 19.02 117 LYS A N 1
ATOM 982 C CA . LYS A 1 121 ? 31.466 35.962 24.569 1.00 19.01 117 LYS A CA 1
ATOM 983 C C . LYS A 1 121 ? 31.052 34.549 24.217 1.00 21.70 117 LYS A C 1
ATOM 984 O O . LYS A 1 121 ? 31.885 33.720 23.836 1.00 20.57 117 LYS A O 1
ATOM 990 N N . GLN A 1 122 ? 29.758 34.264 24.321 1.00 20.49 118 GLN A N 1
ATOM 991 C CA . GLN A 1 122 ? 29.243 32.931 24.030 1.00 20.29 118 GLN A CA 1
ATOM 992 C C . GLN A 1 122 ? 29.504 32.523 22.578 1.00 21.31 118 GLN A C 1
ATOM 993 O O . GLN A 1 122 ? 29.800 31.344 22.302 1.00 21.78 118 GLN A O 1
ATOM 999 N N . LEU A 1 123 ? 29.378 33.474 21.634 1.00 19.51 119 LEU A N 1
ATOM 1000 C CA . LEU A 1 123 ? 29.675 33.198 20.232 1.00 18.96 119 LEU A CA 1
ATOM 1001 C C . LEU A 1 123 ? 31.116 32.755 20.108 1.00 19.83 119 LEU A C 1
ATOM 1002 O O . LEU A 1 123 ? 31.417 31.740 19.467 1.00 19.31 119 LEU A O 1
ATOM 1007 N N . PHE A 1 124 ? 32.024 33.500 20.729 1.00 18.31 120 PHE A N 1
ATOM 1008 C CA . PHE A 1 124 ? 33.433 33.106 20.657 1.00 18.31 120 PHE A CA 1
ATOM 1009 C C . PHE A 1 124 ? 33.698 31.779 21.359 1.00 16.94 120 PHE A C 1
ATOM 1010 O O . PHE A 1 124 ? 34.552 31.009 20.884 1.00 19.90 120 PHE A O 1
ATOM 1018 N N . ASP A 1 125 ? 32.993 31.483 22.457 1.00 18.19 121 ASP A N 1
ATOM 1019 C CA . ASP A 1 125 ? 33.143 30.190 23.126 1.00 18.65 121 ASP A CA 1
ATOM 1020 C C . ASP A 1 125 ? 32.732 29.054 22.206 1.00 21.21 121 ASP A C 1
ATOM 1021 O O . ASP A 1 125 ? 33.399 28.011 22.166 1.00 21.65 121 ASP A O 1
ATOM 1026 N N . GLU A 1 126 ? 31.628 29.228 21.477 1.00 20.40 122 GLU A N 1
ATOM 1027 C CA . GLU A 1 126 ? 31.189 28.221 20.521 1.00 20.85 122 GLU A CA 1
ATOM 1028 C C . GLU A 1 126 ? 32.207 28.038 19.410 1.00 22.73 122 GLU A C 1
ATOM 1029 O O . GLU A 1 126 ? 32.463 26.905 18.970 1.00 21.71 122 GLU A O 1
ATOM 1031 N N . LEU A 1 127 ? 32.705 29.150 18.853 1.00 19.65 123 LEU A N 1
ATOM 1032 C CA . LEU A 1 127 ? 33.716 29.073 17.812 1.00 18.75 123 LEU A CA 1
ATOM 1033 C C . LEU A 1 127 ? 34.976 28.388 18.330 1.00 20.53 123 LEU A C 1
ATOM 1034 O O . LEU A 1 127 ? 35.621 27.620 17.601 1.00 21.35 123 LEU A O 1
ATOM 1039 N N . LEU A 1 128 ? 35.351 28.673 19.581 1.00 19.03 124 LEU A N 1
ATOM 1040 C CA A LEU A 1 128 ? 36.547 28.054 20.142 0.50 18.71 124 LEU A CA 1
ATOM 1041 C CA B LEU A 1 128 ? 36.527 28.047 20.191 0.50 18.75 124 LEU A CA 1
ATOM 1042 C C . LEU A 1 128 ? 36.379 26.546 20.262 1.00 21.28 124 LEU A C 1
ATOM 1043 O O . LEU A 1 128 ? 37.307 25.789 19.921 1.00 22.17 124 LEU A O 1
ATOM 1052 N N . ALA A 1 129 ? 35.233 26.090 20.759 1.00 19.53 125 ALA A N 1
ATOM 1053 C CA . ALA A 1 129 ? 34.968 24.661 20.833 1.00 20.39 125 ALA A CA 1
ATOM 1054 C C . ALA A 1 129 ? 34.982 24.03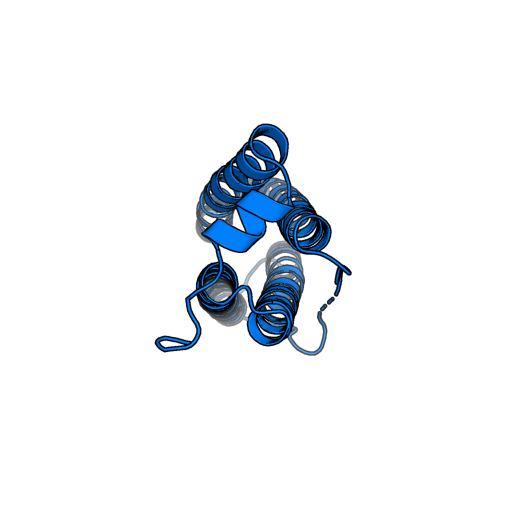3 19.455 1.00 22.30 125 ALA A C 1
ATOM 1055 O O . ALA A 1 129 ? 35.549 22.936 19.276 1.00 23.64 125 ALA A O 1
ATOM 1057 N N A ASP A 1 130 ? 34.317 24.660 18.476 0.52 21.79 126 ASP A N 1
ATOM 1058 N N B ASP A 1 130 ? 34.399 24.700 18.458 0.48 21.96 126 ASP A N 1
ATOM 1059 C CA A ASP A 1 130 ? 34.385 24.189 17.091 0.52 22.77 126 ASP A CA 1
ATOM 1060 C CA B ASP A 1 130 ? 34.378 24.173 17.091 0.48 22.75 126 ASP A CA 1
ATOM 1061 C C A ASP A 1 130 ? 35.833 24.025 16.651 0.52 23.69 126 ASP A C 1
ATOM 1062 C C B ASP A 1 130 ? 35.772 24.138 16.471 0.48 23.55 126 ASP A C 1
ATOM 1063 O O A ASP A 1 130 ? 36.225 22.967 16.129 0.52 20.28 126 ASP A O 1
ATOM 1064 O O B ASP A 1 130 ? 36.068 23.250 15.656 0.48 24.04 126 ASP A O 1
ATOM 1073 N N . GLU A 1 131 ? 36.637 25.085 16.839 1.00 21.03 127 GLU A N 1
ATOM 1074 C CA . GLU A 1 131 ? 38.017 25.074 16.372 1.00 18.72 127 GLU A CA 1
ATOM 1075 C C . GLU A 1 131 ? 38.807 23.919 16.968 1.00 19.46 127 GLU A C 1
ATOM 1076 O O . GLU A 1 131 ? 39.598 23.288 16.252 1.00 19.89 127 GLU A O 1
ATOM 1082 N N . GLU A 1 132 ? 38.636 23.644 18.266 1.00 21.23 128 GLU A N 1
ATOM 1083 C CA . GLU A 1 132 ? 39.371 22.543 18.888 1.00 19.15 128 GLU A CA 1
ATOM 1084 C C . GLU A 1 132 ? 38.900 21.227 18.305 1.00 23.40 128 GLU A C 1
ATOM 1085 O O . GLU A 1 132 ? 39.721 20.334 18.093 1.00 21.14 128 GLU A O 1
ATOM 1091 N N . GLY A 1 133 ? 37.624 21.111 17.933 1.00 22.52 129 GLY A N 1
ATOM 1092 C CA . GLY A 1 133 ? 37.197 19.942 17.159 1.00 20.57 129 GLY A CA 1
ATOM 1093 C C . GLY A 1 133 ? 37.910 19.804 15.822 1.00 21.46 129 GLY A C 1
ATOM 1094 O O . GLY A 1 133 ? 38.304 18.696 15.417 1.00 22.63 129 GLY A O 1
ATOM 1095 N N . HIS A 1 134 ? 38.001 20.905 15.074 1.00 20.18 130 HIS A N 1
ATOM 1096 C CA . HIS A 1 134 ? 38.689 20.878 13.792 1.00 18.80 130 HIS A CA 1
ATOM 1097 C C . HIS A 1 134 ? 40.154 20.493 13.973 1.00 19.71 130 HIS A C 1
ATOM 1098 O O . HIS A 1 134 ? 40.720 19.734 13.170 1.00 19.12 130 HIS A O 1
ATOM 1105 N N . ILE A 1 135 ? 40.811 21.095 14.972 1.00 18.40 131 ILE A N 1
ATOM 1106 C CA . ILE A 1 135 ? 42.202 20.786 15.298 1.00 16.97 131 ILE A CA 1
ATOM 1107 C C . ILE A 1 135 ? 42.362 19.305 15.618 1.00 17.48 131 ILE A C 1
ATOM 1108 O O . ILE A 1 135 ? 43.298 18.670 15.151 1.00 17.91 131 ILE A O 1
ATOM 1113 N N . ASP A 1 136 ? 41.455 18.745 16.406 1.00 17.26 132 ASP A N 1
ATOM 1114 C CA . ASP A 1 136 ? 41.500 17.306 16.734 1.00 16.46 132 ASP A CA 1
ATOM 1115 C C . ASP A 1 136 ? 41.465 16.467 15.456 1.00 19.25 132 ASP A C 1
ATOM 1116 O O . ASP A 1 136 ? 42.267 15.537 15.285 1.00 19.27 132 ASP A O 1
ATOM 1121 N N . PHE A 1 137 ? 40.548 16.784 14.550 1.00 19.56 133 PHE A N 1
ATOM 1122 C CA . PHE A 1 137 ? 40.445 16.082 13.284 1.00 17.92 133 PHE A CA 1
ATOM 1123 C C . PHE A 1 137 ? 41.740 16.177 12.471 1.00 20.08 133 PHE A C 1
ATOM 1124 O O . PHE A 1 137 ? 42.272 15.164 11.982 1.00 18.61 133 PHE A O 1
ATOM 1132 N N . LEU A 1 138 ? 42.271 17.392 12.300 1.00 15.98 134 LEU A N 1
ATOM 1133 C CA . LEU A 1 138 ? 43.425 17.571 11.447 1.00 15.53 134 LEU A CA 1
ATOM 1134 C C . LEU A 1 138 ? 44.673 16.949 12.065 1.00 17.25 134 LEU A C 1
ATOM 1135 O O . LEU A 1 138 ? 45.527 16.382 11.355 1.00 16.11 134 LEU A O 1
ATOM 1140 N N . GLU A 1 139 ? 44.835 17.083 13.373 1.00 17.26 135 GLU A N 1
ATOM 1141 C CA . GLU A 1 139 ? 45.966 16.448 14.024 1.00 15.21 135 GLU A CA 1
ATOM 1142 C C . GLU A 1 139 ? 45.916 14.940 13.837 1.00 16.83 135 GLU A C 1
ATOM 1143 O O . GLU A 1 139 ? 46.953 14.301 13.640 1.00 17.10 135 GLU A O 1
ATOM 1149 N N . THR A 1 140 ? 44.725 14.348 13.947 1.00 16.19 136 THR A N 1
ATOM 1150 C CA . THR A 1 140 ? 44.588 12.907 13.698 1.00 16.51 136 THR A CA 1
ATOM 1151 C C . THR A 1 140 ? 44.941 12.547 12.271 1.00 18.35 136 THR A C 1
ATOM 1152 O O . THR A 1 140 ? 45.646 11.554 12.050 1.00 17.95 136 THR A O 1
ATOM 1156 N N . GLN A 1 141 ? 44.524 13.344 11.287 1.00 16.63 137 GLN A N 1
ATOM 1157 C CA . GLN A 1 141 ? 44.880 13.013 9.909 1.00 16.42 137 GLN A CA 1
ATOM 1158 C C . GLN A 1 141 ? 46.394 13.080 9.709 1.00 16.31 137 GLN A C 1
ATOM 1159 O O . GLN A 1 141 ? 46.996 12.234 9.024 1.00 15.50 137 GLN A O 1
ATOM 1165 N N . LEU A 1 142 ? 47.034 14.127 10.260 1.00 15.01 138 LEU A N 1
ATOM 1166 C CA . LEU A 1 142 ? 48.489 14.230 10.152 1.00 14.65 138 LEU A CA 1
ATOM 1167 C C . LEU A 1 142 ? 49.202 13.121 10.908 1.00 15.49 138 LEU A C 1
ATOM 1168 O O . LEU A 1 142 ? 50.262 12.643 10.466 1.00 16.99 138 LEU A O 1
ATOM 1173 N N . ASP A 1 143 ? 48.642 12.649 12.030 1.00 15.83 139 ASP A N 1
ATOM 1174 C CA . ASP A 1 143 ? 49.239 11.512 12.728 1.00 17.15 139 ASP A CA 1
ATOM 1175 C C . ASP A 1 143 ? 49.145 10.252 11.868 1.00 16.79 139 ASP A C 1
ATOM 1176 O O . ASP A 1 143 ? 50.099 9.465 11.794 1.00 16.87 139 ASP A O 1
ATOM 1181 N N . LEU A 1 144 ? 47.968 10.005 11.271 1.00 15.10 140 LEU A N 1
ATOM 1182 C CA . LEU A 1 144 ? 47.809 8.855 10.385 1.00 15.00 140 LEU A CA 1
ATOM 1183 C C . LEU A 1 144 ? 48.790 8.912 9.231 1.00 14.83 140 LEU A C 1
ATOM 1184 O O . LEU A 1 144 ? 49.461 7.908 8.931 1.00 15.54 140 LEU A O 1
ATOM 1189 N N . LEU A 1 145 ? 48.908 10.080 8.602 1.00 15.83 141 LEU A N 1
ATOM 1190 C CA . LEU A 1 145 ? 49.836 10.256 7.493 1.00 14.65 141 LEU A CA 1
ATOM 1191 C C . LEU A 1 145 ? 51.258 9.943 7.940 1.00 16.09 141 LEU A C 1
ATOM 1192 O O . LEU A 1 145 ? 52.007 9.237 7.232 1.00 16.18 141 LEU A O 1
ATOM 1197 N N . ALA A 1 146 ? 51.630 10.372 9.147 1.00 15.99 142 ALA A N 1
ATOM 1198 C CA . ALA A 1 146 ? 52.953 10.085 9.697 1.00 15.92 142 ALA A CA 1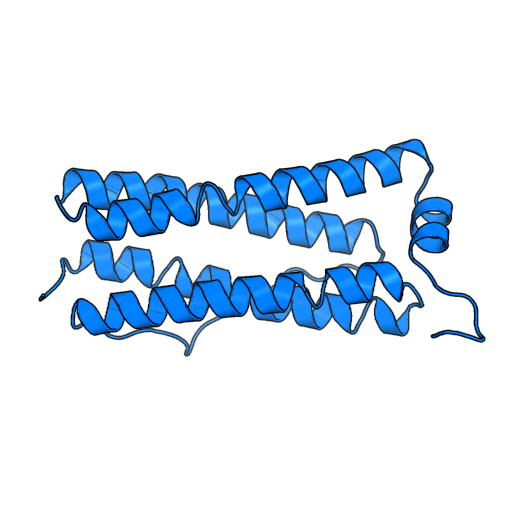
ATOM 1199 C C . ALA A 1 146 ? 53.173 8.593 9.876 1.00 17.25 142 ALA A C 1
ATOM 1200 O O . ALA A 1 146 ? 54.274 8.072 9.601 1.00 21.14 142 ALA A O 1
ATOM 1202 N N . LYS A 1 147 ? 52.145 7.885 10.339 1.00 16.61 143 LYS A N 1
ATOM 1203 C CA . LYS A 1 147 ? 52.283 6.488 10.688 1.00 16.50 143 LYS A CA 1
ATOM 1204 C C . LYS A 1 147 ? 52.287 5.579 9.472 1.00 17.59 143 LYS A C 1
ATOM 1205 O O . LYS A 1 147 ? 53.091 4.635 9.413 1.00 18.59 143 LYS A O 1
ATOM 1211 N N . ILE A 1 148 ? 51.384 5.814 8.506 1.00 17.00 144 ILE A N 1
ATOM 1212 C CA . ILE A 1 148 ? 51.298 4.935 7.341 1.00 16.07 144 ILE A CA 1
ATOM 1213 C C . ILE A 1 148 ? 52.063 5.441 6.145 1.00 15.28 144 ILE A C 1
ATOM 1214 O O . ILE A 1 148 ? 52.254 4.687 5.161 1.00 16.01 144 ILE A O 1
ATOM 1219 N N . GLY A 1 149 ? 52.535 6.663 6.194 1.00 15.61 145 GLY A N 1
ATOM 1220 C CA . GLY A 1 149 ? 53.262 7.276 5.111 1.00 15.22 145 GLY A CA 1
ATOM 1221 C C . GLY A 1 149 ? 52.353 8.043 4.178 1.00 15.88 145 GLY A C 1
ATOM 1222 O O . GLY A 1 149 ? 51.160 7.768 4.055 1.00 16.29 145 GLY A O 1
ATOM 1223 N N . GLY A 1 150 ? 52.947 9.021 3.482 1.00 17.32 146 GLY A N 1
ATOM 1224 C CA . GLY A 1 150 ? 52.132 9.914 2.687 1.00 17.64 146 GLY A CA 1
ATOM 1225 C C . GLY A 1 150 ? 51.476 9.267 1.486 1.00 16.70 146 GLY A C 1
ATOM 1226 O O . GLY A 1 150 ? 50.354 9.649 1.126 1.00 17.14 146 GLY A O 1
ATOM 1227 N N . GLU A 1 151 ? 52.146 8.304 0.859 1.00 17.16 147 GLU A N 1
ATOM 1228 C CA . GLU A 1 151 ? 51.578 7.670 -0.326 1.00 15.33 147 GLU A CA 1
ATOM 1229 C C . GLU A 1 151 ? 50.397 6.783 0.011 1.00 14.80 147 GLU A C 1
ATOM 1230 O O . GLU A 1 151 ? 49.380 6.811 -0.695 1.00 15.71 147 GLU A O 1
ATOM 1236 N N . ARG A 1 152 ? 50.492 5.996 1.091 1.00 15.59 148 ARG A N 1
ATOM 1237 C CA . ARG A 1 152 ? 49.302 5.254 1.548 1.00 14.11 148 ARG A CA 1
ATOM 1238 C C . ARG A 1 152 ? 48.198 6.183 2.055 1.00 13.93 148 ARG A C 1
ATOM 1239 O O . ARG A 1 152 ? 47.010 5.906 1.836 1.00 15.08 148 ARG A O 1
ATOM 1247 N N . TYR A 1 153 ? 48.549 7.299 2.701 1.00 14.46 149 TYR A N 1
ATOM 1248 C CA . TYR A 1 153 ? 47.508 8.223 3.116 1.00 13.74 149 TYR A CA 1
ATOM 1249 C C . TYR A 1 153 ? 46.798 8.806 1.889 1.00 15.25 149 TYR A C 1
ATOM 1250 O O . TYR A 1 153 ? 45.563 8.909 1.850 1.00 15.25 149 TYR A O 1
ATOM 1259 N N . GLY A 1 154 ? 47.573 9.179 0.881 1.00 14.67 150 GLY A N 1
ATOM 1260 C CA . GLY A 1 154 ? 46.968 9.645 -0.359 1.00 14.75 150 GLY A CA 1
ATOM 1261 C C . GLY A 1 154 ? 46.094 8.600 -1.042 1.00 14.60 150 GLY A C 1
ATOM 1262 O O . GLY A 1 154 ? 44.972 8.901 -1.468 1.00 15.23 150 GLY A O 1
ATOM 1263 N N . GLN A 1 155 ? 46.586 7.358 -1.139 1.00 14.58 151 GLN A N 1
ATOM 1264 C CA . GLN A 1 155 ? 45.811 6.263 -1.730 1.00 15.02 151 GLN A CA 1
ATOM 1265 C C . GLN A 1 155 ? 44.486 6.065 -1.010 1.00 15.06 151 GLN A C 1
ATOM 1266 O O . GLN A 1 155 ? 43.441 5.914 -1.637 1.00 15.30 151 GLN A O 1
ATOM 1272 N N . LEU A 1 156 ? 44.517 6.062 0.330 1.00 14.23 152 LEU A N 1
ATOM 1273 C CA . LEU A 1 156 ? 43.338 5.924 1.163 1.00 15.57 152 LEU A CA 1
ATOM 1274 C C . LEU A 1 156 ? 42.327 7.008 0.885 1.00 15.95 152 LEU A C 1
ATOM 1275 O O . LEU A 1 156 ? 41.125 6.776 0.954 1.00 17.17 152 LEU A O 1
ATOM 1280 N N . ASN A 1 157 ? 42.805 8.183 0.503 1.00 13.70 153 ASN A N 1
ATOM 1281 C CA . ASN A 1 157 ? 41.979 9.357 0.263 1.00 14.24 153 ASN A CA 1
ATOM 1282 C C . ASN A 1 157 ? 41.748 9.650 -1.210 1.00 14.94 153 ASN A C 1
ATOM 1283 O O . ASN A 1 157 ? 41.336 10.761 -1.559 1.00 14.95 153 ASN A O 1
ATOM 1288 N N . ALA A 1 158 ? 41.916 8.653 -2.059 1.00 14.75 154 ALA A N 1
ATOM 1289 C CA . ALA A 1 158 ? 41.656 8.724 -3.487 1.00 14.75 154 ALA A CA 1
ATOM 1290 C C . ALA A 1 158 ? 40.618 7.690 -3.848 1.00 19.03 154 ALA A C 1
ATOM 1291 O O . ALA A 1 158 ? 40.453 6.679 -3.158 1.00 19.28 154 ALA A O 1
ATOM 1293 N N . ALA A 1 159 ? 39.889 7.959 -4.902 1.00 19.08 155 ALA A N 1
ATOM 1294 C CA . ALA A 1 159 ? 38.887 7.011 -5.413 1.00 19.56 155 ALA A CA 1
ATOM 1295 C C . ALA A 1 159 ? 39.403 6.301 -6.654 1.00 17.31 155 ALA A C 1
ATOM 1296 O O . ALA A 1 159 ? 40.232 6.858 -7.399 1.00 17.37 155 ALA A O 1
ATOM 1298 N N . PRO A 1 160 ? 38.928 5.094 -6.940 1.00 16.77 156 PRO A N 1
ATOM 1299 C CA . PRO A 1 160 ? 39.275 4.448 -8.203 1.00 16.26 156 PRO A CA 1
ATOM 1300 C C . PRO A 1 160 ? 38.695 5.211 -9.382 1.00 16.64 156 PRO A C 1
ATOM 1301 O O . PRO A 1 160 ? 37.751 6.010 -9.255 1.00 17.74 156 PRO A O 1
ATOM 1305 N N . ALA A 1 161 ? 39.212 4.867 -10.564 1.00 17.40 157 ALA A N 1
ATOM 1306 C CA . ALA A 1 161 ? 38.888 5.663 -11.760 1.00 18.77 157 ALA A CA 1
ATOM 1307 C C . ALA A 1 161 ? 37.424 5.566 -12.174 1.00 19.81 157 ALA A C 1
ATOM 1308 O O . ALA A 1 161 ? 36.897 6.501 -12.802 1.00 22.41 157 ALA A O 1
ATOM 1310 N N . ASP A 1 162 ? 36.747 4.492 -11.786 1.00 18.57 158 ASP A N 1
ATOM 1311 C CA . ASP A 1 162 ? 35.333 4.309 -12.206 1.00 21.64 158 ASP A CA 1
ATOM 1312 C C . ASP A 1 162 ? 34.368 5.022 -11.250 1.00 27.34 158 ASP A C 1
ATOM 1313 O O . ASP A 1 162 ? 33.171 4.967 -11.507 1.00 29.52 158 ASP A O 1
ATOM 1318 N N . GLU A 1 163 ? 34.872 5.674 -10.212 1.00 23.89 159 GLU A N 1
ATOM 1319 C CA . GLU A 1 163 ? 34.021 6.451 -9.318 1.00 30.17 159 GLU A CA 1
ATOM 1320 C C . GLU A 1 163 ? 34.220 7.943 -9.603 1.00 54.57 159 GLU A C 1
ATOM 1321 O O . GLU A 1 163 ? 33.368 8.562 -10.240 1.00 66.05 159 GLU A O 1
ATOM 1327 N N . ALA A 1 164 ? 35.353 8.500 -9.189 1.00 55.36 160 ALA A N 1
ATOM 1328 C CA . ALA A 1 164 ? 35.665 9.922 -9.346 1.00 83.66 160 ALA A CA 1
ATOM 1329 C C . ALA A 1 164 ? 37.049 10.016 -9.966 1.00 60.44 160 ALA A C 1
ATOM 1330 O O . ALA A 1 164 ? 37.856 9.113 -9.757 1.00 48.45 160 ALA A O 1
#

Solvent-accessible surface area: 8933 Å² total; per-residue (Å²): 148,185,12,75,105,136,0,27,97,24,0,27,59,0,0,65,60,2,33,21,25,19,78,20,5,80,87,0,23,134,47,0,54,122,92,32,59,12,103,5,0,112,68,0,103,96,5,0,63,70,1,70,106,12,5,87,98,0,40,99,38,0,104,100,6,119,19,163,17,56,90,167,58,109,135,98,97,13,154,67,10,106,66,0,0,74,10,2,19,99,24,5,89,50,8,74,57,8,0,98,86,0,72,70,45,0,57,166,65,39,24,128,93,0,39,118,30,0,39,52,4,34,70,57,3,81,41,28,15,93,62,0,78,76,30,28,72,58,12,79,155,55,25,32,154,155,0,1,136,101,19,29,20,69,106,134,115,67

Secondary structure (DSSP, 8-state):
----HHHHHHHHHHHHHHHHHHHHHHHHHHHHHHHT-HHHHHHHHHHHHHHHHHHHHHHHHHHHTT-----S------SSHHHHHHHHHHHHHHHHHHHHHHHHHHHHHT-HHHHHHHHHHHHHHHHHHHHHHHHHHHHHHH-HHHHHHHT---TTT-

Sequence (158 aa):
MKGEPKVIERLNEEALLLELGAVNQYWLHYRLLLNDWGYTRLAKKERREESIEEMHHADKLIDRIIFLEGFPNLQQTVLRIGQNVVKEVLEADLKGEYDARASYKESREICDKLGDYVSKQLFDELLLADDEEGHIDFLETQLDLLAKIGGERYGQLNAAPADEA

Radius of gyration: 17.42 Å; Cα contacts (8 Å, |Δi|>4): 193; chains: 1; bounding box: 31×45×43 Å

Foldseek 3Di:
DQDDPVLLVLLLVLLQLLQQLLVALQLVLVVLVVVQLNQVSVVSNVSSVVSVVLNVVSCVVCVVNVHDHDPVHYYQHDDADLSSLVRSLVSLVVSLVSLVVSLVVCVVVVVNVSNVSSVVVNVVSVVVNVVSVVLNVVCVVVHVVVSSVVSGDDPVPD